Protein AF-A0A2V6FH59-F1 (afdb_monomer)

Radius of gyration: 20.24 Å; Cα contacts (8 Å, |Δi|>4): 123; chains: 1; bounding box: 51×36×51 Å

Sequence (171 aa):
PSARITPTRKCRAIANSFTQAEETGYNVTAALISFLTFTCDVGIEIAGCDIVEKATGSSKAIYGMLGKIKPLSLPRDYDEFLSDEKNRRLLAAYREGMNATNVFYQALTFAKVIEGMTKTIPRPDNSGAIDSRRRYMSTRIPAELSDLPVTSNEIVETFRPFLGKKFSWVR

Mean predicted aligned error: 14.55 Å

Secondary structure (DSSP, 8-state):
---------------SSHHHHHHHHHHHHHHHHHHHHHHHTS-----EEEEE-TTT--EEEEE---S-PPPP---TTHHHHHH-HHHHHHHHHHHHHHT-SSHHHHHHHHHHHHHHHHHHS----SS----S------SB--SSGGGSS---HHHHHHHGGGTTSBGGG--

pLDDT: mean 73.52, std 14.9, range [36.19, 96.06]

Foldseek 3Di:
DDDPDQDDDDDDDDDPDPVRVVVVVCVVCVLVQLLLCLVVVHRDDDQWDWDADPPPRDIDIGGDDDDDDDHDDDDPCVVVQVPDPLSVVLSVLSVCLVPDPDPVSNVVSVVVSVVSVVVPQDDPDPPPDDDDDDDHPPLAAAQDLVPDPDDDPVVSVVCVVRHRHGPVPPD

Solvent-accessible surface area (backbone atoms only — not comparable to full-atom values): 11070 Å² total; per-residue (Å²): 135,81,84,80,74,66,88,78,84,87,85,86,81,90,58,97,42,71,67,54,40,49,51,51,53,44,64,69,43,46,64,53,40,54,48,48,21,62,75,67,73,43,95,59,76,80,59,55,52,78,47,71,43,84,90,82,64,51,71,53,74,48,75,77,68,92,74,88,82,78,64,88,78,79,69,91,64,53,71,65,52,69,69,34,67,69,51,48,52,41,50,51,35,42,52,51,20,73,70,41,84,50,69,68,58,19,51,52,28,44,50,52,32,54,51,52,50,62,69,68,52,76,74,84,66,91,67,89,73,90,74,96,73,95,82,74,85,61,69,36,41,53,74,51,78,88,71,50,98,66,90,50,68,72,60,52,61,69,45,58,90,44,45,54,35,45,60,91,72,70,126

Structure (mmCIF, N/CA/C/O backbone):
data_AF-A0A2V6FH59-F1
#
_entry.id   AF-A0A2V6FH59-F1
#
loop_
_atom_site.group_PDB
_atom_site.id
_atom_site.type_symbol
_atom_site.label_atom_id
_atom_site.label_alt_id
_atom_site.label_comp_id
_atom_site.label_asym_id
_atom_site.label_entity_id
_atom_site.label_seq_id
_atom_site.pdbx_PDB_ins_code
_atom_site.Cartn_x
_atom_site.Cartn_y
_atom_site.Cartn_z
_atom_site.occupancy
_atom_site.B_iso_or_equiv
_atom_site.auth_seq_id
_atom_site.auth_comp_id
_atom_site.auth_asym_id
_atom_site.auth_atom_id
_atom_site.pdbx_PDB_model_num
ATOM 1 N N . PRO A 1 1 ? 23.220 -1.118 20.362 1.00 40.72 1 PRO A N 1
ATOM 2 C CA . PRO A 1 1 ? 21.963 -1.587 19.730 1.00 40.72 1 PRO A CA 1
ATOM 3 C C . PRO A 1 1 ? 20.869 -0.512 19.839 1.00 40.72 1 PRO A C 1
ATOM 5 O O . PRO A 1 1 ? 20.211 -0.402 20.868 1.00 40.72 1 PRO A O 1
ATOM 8 N N . SER A 1 2 ? 20.729 0.340 18.819 1.00 36.19 2 SER A N 1
ATOM 9 C CA . SER A 1 2 ? 19.647 1.328 18.779 1.00 36.19 2 SER A CA 1
ATOM 10 C C . SER A 1 2 ? 18.321 0.615 18.506 1.00 36.19 2 SER A C 1
ATOM 12 O O . SER A 1 2 ? 18.210 -0.162 17.555 1.00 36.19 2 SER A O 1
ATOM 14 N N . ALA A 1 3 ? 17.324 0.834 19.363 1.00 39.72 3 ALA A N 1
ATOM 15 C CA . ALA A 1 3 ? 15.976 0.325 19.152 1.00 39.72 3 ALA A CA 1
ATOM 16 C C . ALA A 1 3 ? 15.441 0.914 17.838 1.00 39.72 3 ALA A C 1
ATOM 18 O O . ALA A 1 3 ? 15.199 2.117 17.741 1.00 39.72 3 ALA A O 1
ATOM 19 N N . ARG A 1 4 ? 15.323 0.087 16.792 1.00 46.75 4 ARG A N 1
ATOM 20 C CA . ARG A 1 4 ? 14.708 0.513 15.532 1.00 46.75 4 ARG A CA 1
ATOM 21 C C . ARG A 1 4 ? 13.221 0.709 15.798 1.00 46.75 4 ARG A C 1
ATOM 23 O O . ARG A 1 4 ? 12.503 -0.254 16.042 1.00 46.75 4 ARG A O 1
ATOM 30 N N . ILE A 1 5 ? 12.794 1.965 15.796 1.00 51.34 5 ILE A N 1
ATOM 31 C CA . ILE A 1 5 ? 11.409 2.363 16.030 1.00 51.34 5 ILE A CA 1
ATOM 32 C C . ILE A 1 5 ? 10.589 1.911 14.821 1.00 51.34 5 ILE A C 1
ATOM 34 O O . ILE A 1 5 ? 10.814 2.380 13.705 1.00 51.34 5 ILE A O 1
ATOM 38 N N . THR A 1 6 ? 9.647 0.994 15.030 1.00 58.09 6 THR A N 1
ATOM 39 C CA . THR A 1 6 ? 8.617 0.705 14.030 1.00 58.09 6 THR A CA 1
ATOM 40 C C . THR A 1 6 ? 7.778 1.971 13.859 1.00 58.09 6 THR A C 1
ATOM 42 O O . THR A 1 6 ? 7.233 2.459 14.855 1.00 58.09 6 THR A O 1
ATOM 45 N N . PRO A 1 7 ? 7.683 2.549 12.649 1.00 66.94 7 PRO A N 1
ATOM 46 C CA . PRO A 1 7 ? 6.884 3.746 12.444 1.00 66.94 7 PRO A CA 1
ATOM 47 C C . PRO A 1 7 ? 5.424 3.426 12.772 1.00 66.94 7 PRO A C 1
ATOM 49 O O . PRO A 1 7 ? 4.804 2.573 12.144 1.00 66.94 7 PRO A O 1
ATOM 52 N N . THR A 1 8 ? 4.888 4.093 13.792 1.00 71.88 8 THR A N 1
ATOM 53 C CA . THR A 1 8 ? 3.494 3.956 14.218 1.00 71.88 8 THR A CA 1
ATOM 54 C C . THR A 1 8 ? 2.741 5.226 13.861 1.00 71.88 8 THR A C 1
ATOM 56 O O . THR A 1 8 ? 3.219 6.338 14.092 1.00 71.88 8 THR A O 1
ATOM 59 N N . ARG A 1 9 ? 1.543 5.077 13.291 1.00 80.31 9 ARG A N 1
ATOM 60 C CA . ARG A 1 9 ? 0.647 6.199 13.012 1.00 80.31 9 ARG A CA 1
ATOM 61 C C . ARG A 1 9 ? -0.596 6.063 13.873 1.00 80.31 9 ARG A C 1
ATOM 63 O O . ARG A 1 9 ? -1.233 5.017 13.882 1.00 80.31 9 ARG A O 1
ATOM 70 N N . LYS A 1 10 ? -0.942 7.134 14.586 1.00 86.25 10 LYS A N 1
ATOM 71 C CA . LYS A 1 10 ? -2.174 7.221 15.375 1.00 86.25 10 LYS A CA 1
ATOM 72 C C . LYS A 1 10 ? -3.211 8.012 14.588 1.00 86.25 10 LYS A C 1
ATOM 74 O O . LYS A 1 10 ? -2.899 9.076 14.057 1.00 86.25 10 LYS A O 1
ATOM 79 N N . CYS A 1 11 ? -4.437 7.513 14.535 1.00 87.50 11 CYS A N 1
ATOM 80 C CA . CYS A 1 11 ? -5.586 8.245 14.015 1.00 87.50 11 CYS A CA 1
ATOM 81 C C . CYS A 1 11 ? -6.701 8.260 15.065 1.00 87.50 11 CYS A C 1
ATOM 83 O O . CYS A 1 11 ? -6.700 7.467 16.005 1.00 87.50 11 CYS A O 1
ATOM 85 N N . ARG A 1 12 ? -7.615 9.224 14.950 1.00 90.50 12 ARG A N 1
ATOM 86 C CA . ARG A 1 12 ? -8.823 9.303 15.774 1.00 90.50 12 ARG A CA 1
ATOM 87 C C . ARG A 1 12 ? -10.010 9.145 14.837 1.00 90.50 12 ARG A C 1
ATOM 89 O O . ARG A 1 12 ? -10.059 9.837 13.825 1.00 90.50 12 ARG A O 1
ATOM 96 N N . ALA A 1 13 ? -10.936 8.266 15.187 1.00 89.94 13 ALA A N 1
ATOM 97 C CA . ALA A 1 13 ? -12.158 8.022 14.435 1.00 89.94 13 ALA A CA 1
ATOM 98 C C . ALA A 1 13 ? -13.346 7.944 15.399 1.00 89.94 13 ALA A C 1
ATOM 100 O O . ALA A 1 13 ? -13.175 7.598 16.569 1.00 89.94 13 ALA A O 1
ATOM 101 N N . ILE A 1 14 ? -14.531 8.289 14.899 1.00 94.38 14 ILE A N 1
ATOM 102 C CA . ILE A 1 14 ? -15.805 8.051 15.579 1.00 94.38 14 ILE A CA 1
ATOM 103 C C . ILE A 1 14 ? -16.364 6.760 14.985 1.00 94.38 14 ILE A C 1
ATOM 105 O O . ILE A 1 14 ? -16.522 6.669 13.771 1.00 94.38 14 ILE A O 1
ATOM 109 N N . ALA A 1 15 ? -16.616 5.764 15.828 1.00 93.50 15 ALA A N 1
ATOM 110 C CA . ALA A 1 15 ? -17.120 4.461 15.418 1.00 93.50 15 ALA A CA 1
ATOM 111 C C . ALA A 1 15 ? -18.000 3.873 16.524 1.00 93.50 15 ALA A C 1
ATOM 113 O O . ALA A 1 15 ? -17.730 4.076 17.705 1.00 93.50 15 ALA A O 1
ATOM 114 N N . ASN A 1 16 ? -19.023 3.120 16.130 1.00 95.12 16 ASN A N 1
ATOM 115 C CA . ASN A 1 16 ? -19.967 2.465 17.038 1.00 95.12 16 ASN A CA 1
ATOM 116 C C . ASN A 1 16 ? -19.497 1.064 17.466 1.00 95.12 16 ASN A C 1
ATOM 118 O O . ASN A 1 16 ? -20.148 0.405 18.269 1.00 95.12 16 ASN A O 1
ATOM 122 N N . SER A 1 17 ? -18.396 0.572 16.892 1.00 95.12 17 SER A N 1
ATOM 123 C CA . SER A 1 17 ? -17.803 -0.725 17.218 1.00 95.12 17 SER A CA 1
ATOM 124 C C . SER A 1 17 ? -16.312 -0.752 16.884 1.00 95.12 17 SER A C 1
ATOM 126 O O . SER A 1 17 ? -15.834 0.030 16.056 1.00 95.12 17 SER A O 1
ATOM 128 N N . PHE A 1 18 ? -15.579 -1.702 17.471 1.00 93.38 18 PHE A N 1
ATOM 129 C CA . PHE A 1 18 ? -14.173 -1.935 17.131 1.00 93.38 18 PHE A CA 1
ATOM 130 C C . PHE A 1 18 ? -13.978 -2.315 15.659 1.00 93.38 18 PHE A C 1
ATOM 132 O O . PHE A 1 18 ? -13.014 -1.870 15.051 1.00 93.38 18 PHE A O 1
ATOM 139 N N . THR A 1 19 ? -14.893 -3.089 15.068 1.00 93.69 19 THR A N 1
ATOM 140 C CA . THR A 1 19 ? -14.829 -3.471 13.646 1.00 93.69 19 THR A CA 1
ATOM 141 C C . THR A 1 19 ? -14.973 -2.257 12.732 1.00 93.69 19 THR A C 1
ATOM 143 O O . THR A 1 19 ? -14.203 -2.092 11.794 1.00 93.69 19 THR A O 1
ATOM 146 N N . GLN A 1 20 ? -15.905 -1.350 13.040 1.00 94.81 20 G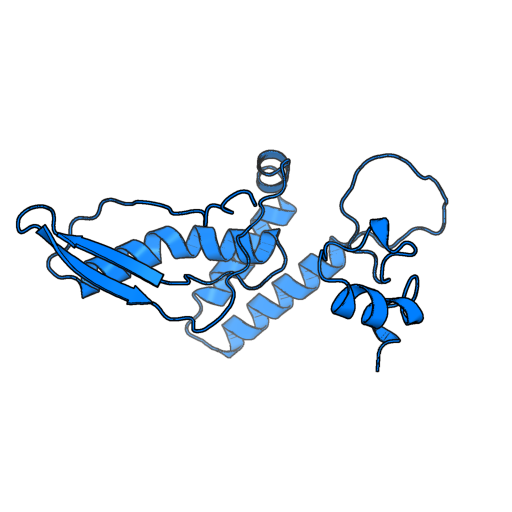LN A N 1
ATOM 147 C CA . GLN A 1 20 ? -16.058 -0.112 12.273 1.00 94.81 20 GLN A CA 1
ATOM 148 C C . GLN A 1 20 ? -14.853 0.828 12.460 1.00 94.81 20 GLN A C 1
ATOM 150 O O . GLN A 1 20 ? -14.441 1.514 11.522 1.00 94.81 20 GLN A O 1
ATOM 155 N N . ALA A 1 21 ? -14.263 0.864 13.660 1.00 93.38 21 ALA A N 1
ATOM 156 C CA . ALA A 1 21 ? -13.038 1.621 13.921 1.00 93.38 21 ALA A CA 1
ATOM 157 C C . ALA A 1 21 ? -11.847 1.069 13.120 1.00 93.38 21 ALA A C 1
ATOM 159 O O . ALA A 1 21 ? -11.068 1.844 12.567 1.00 93.38 21 ALA A O 1
ATOM 160 N N . GLU A 1 22 ? -11.737 -0.257 13.032 1.00 91.69 22 GLU A N 1
ATOM 161 C CA . GLU A 1 22 ? -10.743 -0.975 12.234 1.00 91.69 22 GLU A CA 1
ATOM 162 C C . GLU A 1 22 ? -10.886 -0.649 10.745 1.00 91.69 22 GLU A C 1
ATOM 164 O O . GLU A 1 22 ? -9.924 -0.203 10.125 1.00 91.69 22 GLU A O 1
ATOM 169 N N . GLU A 1 23 ? -12.098 -0.765 10.197 1.00 90.81 23 GLU A N 1
ATOM 170 C CA . GLU A 1 23 ? -12.407 -0.418 8.806 1.00 90.81 23 GLU A CA 1
ATOM 171 C C . GLU A 1 23 ? -12.077 1.050 8.504 1.00 90.81 23 GLU A C 1
ATOM 173 O O . GLU A 1 23 ? -11.432 1.365 7.505 1.00 90.81 23 GLU A O 1
ATOM 178 N N . THR A 1 24 ? -12.449 1.966 9.402 1.00 91.44 24 THR A N 1
ATOM 179 C CA . THR A 1 24 ? -12.145 3.394 9.242 1.00 91.44 24 THR A CA 1
ATOM 180 C C . THR A 1 24 ? -10.636 3.643 9.263 1.00 91.44 24 THR A C 1
ATOM 182 O O . THR A 1 24 ? -10.111 4.380 8.425 1.00 91.44 24 THR A O 1
ATOM 185 N N . GLY A 1 25 ? -9.916 3.014 10.196 1.00 89.88 25 GLY A N 1
ATOM 186 C CA . GLY A 1 25 ? -8.459 3.091 10.274 1.00 89.88 25 GLY A CA 1
ATOM 187 C C . GLY A 1 25 ? -7.782 2.530 9.024 1.00 89.88 25 GLY A C 1
ATOM 188 O O . GLY A 1 25 ? -6.865 3.159 8.485 1.00 89.88 25 GLY A O 1
ATOM 189 N N . TYR A 1 26 ? -8.268 1.394 8.521 1.00 88.06 26 TYR A N 1
ATOM 190 C CA . TYR A 1 26 ? -7.803 0.791 7.278 1.00 88.06 26 TYR A CA 1
ATOM 191 C C . TYR A 1 26 ? -8.046 1.723 6.094 1.00 88.06 26 TYR A C 1
ATOM 193 O O . TYR A 1 26 ? -7.099 2.067 5.402 1.00 88.06 26 TYR A O 1
ATOM 201 N N . ASN A 1 27 ? -9.259 2.244 5.909 1.00 87.69 27 ASN A N 1
ATOM 202 C CA . ASN A 1 27 ? -9.587 3.145 4.800 1.00 87.69 27 ASN A CA 1
ATOM 203 C C . ASN A 1 27 ? -8.698 4.401 4.772 1.00 87.69 27 ASN A C 1
ATOM 205 O O . ASN A 1 27 ? -8.250 4.832 3.708 1.00 87.69 27 ASN A O 1
ATOM 209 N N . VAL A 1 28 ? -8.376 4.964 5.942 1.00 85.88 28 VAL A N 1
ATOM 210 C CA . VAL A 1 28 ? -7.468 6.120 6.057 1.00 85.88 28 VAL A CA 1
ATOM 211 C C . VAL A 1 28 ? -6.017 5.747 5.734 1.00 85.88 28 VAL A C 1
ATOM 213 O O . VAL A 1 28 ? -5.276 6.549 5.159 1.00 85.88 28 VAL A O 1
ATOM 216 N N . THR A 1 29 ? -5.579 4.548 6.115 1.00 84.12 29 THR A N 1
ATOM 217 C CA . THR A 1 29 ? -4.192 4.100 5.926 1.00 84.12 29 THR A CA 1
ATOM 218 C C . THR A 1 29 ? -3.948 3.434 4.575 1.00 84.12 29 THR A C 1
ATOM 220 O O . THR A 1 29 ? -2.830 3.518 4.077 1.00 84.12 29 THR A O 1
ATOM 223 N N . ALA A 1 30 ? -4.966 2.869 3.929 1.00 83.56 30 ALA A N 1
ATOM 224 C CA . ALA A 1 30 ? -4.872 2.126 2.676 1.00 83.56 30 ALA A CA 1
ATOM 225 C C . ALA A 1 30 ? -4.296 2.975 1.540 1.00 83.56 30 ALA A C 1
ATOM 227 O O . ALA A 1 30 ? -3.428 2.511 0.801 1.00 83.56 30 ALA A O 1
ATOM 228 N N . ALA A 1 31 ? -4.709 4.243 1.439 1.00 78.56 31 ALA A N 1
ATOM 229 C CA . ALA A 1 31 ? -4.150 5.176 0.462 1.00 78.56 31 ALA A CA 1
ATOM 230 C C . ALA A 1 31 ? -2.648 5.412 0.691 1.00 78.56 31 ALA A C 1
ATOM 232 O O . ALA A 1 31 ? -1.872 5.422 -0.262 1.00 78.56 31 ALA A O 1
ATOM 233 N N . LEU A 1 32 ? -2.233 5.550 1.956 1.00 80.44 32 LEU A N 1
ATOM 234 C CA . LEU A 1 32 ? -0.826 5.706 2.317 1.00 80.44 32 LEU A CA 1
ATOM 235 C C . LEU A 1 32 ? -0.044 4.416 2.041 1.00 80.44 32 LEU A C 1
ATOM 237 O O . LEU A 1 32 ? 1.006 4.475 1.422 1.00 80.44 32 LEU A O 1
ATOM 241 N N . ILE A 1 33 ? -0.541 3.255 2.459 1.00 81.81 33 ILE A N 1
ATOM 242 C CA . ILE A 1 33 ? 0.138 1.966 2.258 1.00 81.81 33 ILE A CA 1
ATOM 243 C C . ILE A 1 33 ? 0.296 1.662 0.774 1.00 81.81 33 ILE A C 1
ATOM 245 O O . ILE A 1 33 ? 1.375 1.266 0.344 1.00 81.81 33 ILE A O 1
ATOM 249 N N . SER A 1 34 ? -0.749 1.910 -0.014 1.00 75.50 34 SER A N 1
ATOM 250 C CA . SER A 1 34 ? -0.711 1.759 -1.468 1.00 75.50 34 SER A CA 1
ATOM 251 C C . SER A 1 34 ? 0.362 2.647 -2.086 1.00 75.50 34 SER A C 1
ATOM 253 O O . SER A 1 34 ? 1.186 2.191 -2.875 1.00 75.50 34 SER A O 1
ATOM 255 N N . PHE A 1 35 ? 0.393 3.912 -1.667 1.00 70.62 35 PHE A N 1
ATOM 256 C CA . PHE A 1 35 ? 1.399 4.867 -2.101 1.00 70.62 35 PHE A CA 1
ATOM 257 C C . PHE A 1 35 ? 2.821 4.428 -1.736 1.00 70.62 35 PHE A C 1
ATOM 259 O O . PHE A 1 35 ? 3.727 4.484 -2.566 1.00 70.62 35 PHE A O 1
ATOM 266 N N . LEU A 1 36 ? 3.022 3.989 -0.496 1.00 71.56 36 LEU A N 1
ATOM 267 C CA . LEU A 1 36 ? 4.324 3.566 -0.002 1.00 71.56 36 LEU A CA 1
ATOM 268 C C . LEU A 1 36 ? 4.795 2.295 -0.704 1.00 71.56 36 LEU A C 1
ATOM 270 O O . LEU A 1 36 ? 5.961 2.216 -1.076 1.00 71.56 36 LEU A O 1
ATOM 274 N N . THR A 1 37 ? 3.890 1.338 -0.917 1.00 71.56 37 THR A N 1
ATOM 275 C CA . THR A 1 37 ? 4.183 0.072 -1.605 1.00 71.56 37 THR A CA 1
ATOM 276 C C . THR A 1 37 ? 4.690 0.352 -3.010 1.00 71.56 37 THR A C 1
ATOM 278 O O . THR A 1 37 ? 5.724 -0.167 -3.415 1.00 71.56 37 THR A O 1
ATOM 281 N N . PHE A 1 38 ? 4.011 1.258 -3.713 1.00 65.00 38 PHE A N 1
ATOM 282 C CA . PHE A 1 38 ? 4.420 1.708 -5.034 1.00 65.00 38 PHE A CA 1
ATOM 283 C C . PHE A 1 38 ? 5.760 2.461 -5.018 1.00 65.00 38 PHE A C 1
ATOM 285 O O . PHE A 1 38 ? 6.650 2.170 -5.809 1.00 65.00 38 PHE A O 1
ATOM 292 N N . THR A 1 39 ? 5.928 3.423 -4.106 1.00 59.16 39 THR A N 1
ATOM 293 C CA . THR A 1 39 ? 7.120 4.292 -4.065 1.00 59.16 39 THR A CA 1
ATOM 294 C C . THR A 1 39 ? 8.382 3.528 -3.676 1.00 59.16 39 THR A C 1
ATOM 296 O O . THR A 1 39 ? 9.470 3.812 -4.175 1.00 59.16 39 THR A O 1
ATOM 299 N N . CYS A 1 40 ? 8.250 2.588 -2.745 1.00 60.19 40 CYS A N 1
ATOM 300 C CA . CYS A 1 40 ? 9.363 1.785 -2.266 1.00 60.19 40 CYS A CA 1
ATOM 301 C C . CYS A 1 40 ? 9.582 0.518 -3.096 1.00 60.19 40 CYS A C 1
ATOM 303 O O . CYS A 1 40 ? 10.603 -0.126 -2.881 1.00 60.19 40 CYS A O 1
ATOM 305 N N . ASP A 1 41 ? 8.662 0.179 -4.006 1.00 61.50 41 ASP A N 1
ATOM 306 C CA . ASP A 1 41 ? 8.664 -1.064 -4.788 1.00 61.50 41 ASP A CA 1
ATOM 307 C C . ASP A 1 41 ? 8.816 -2.318 -3.901 1.00 61.50 41 ASP A C 1
ATOM 309 O O . ASP A 1 41 ? 9.547 -3.262 -4.195 1.00 61.50 41 ASP A O 1
ATOM 313 N N . VAL A 1 42 ? 8.167 -2.295 -2.733 1.00 61.09 42 VAL A N 1
ATOM 314 C CA . VAL A 1 42 ? 8.169 -3.387 -1.750 1.00 61.09 42 VAL A CA 1
ATOM 315 C C . VAL A 1 42 ? 6.764 -3.511 -1.186 1.00 61.09 42 VAL A C 1
ATOM 317 O O . VAL A 1 42 ? 6.161 -2.498 -0.842 1.00 61.09 42 VAL A O 1
ATOM 320 N N . GLY A 1 43 ? 6.264 -4.741 -1.039 1.00 70.50 43 GLY A N 1
ATOM 321 C CA . GLY A 1 43 ? 5.009 -5.012 -0.337 1.00 70.50 43 GLY A CA 1
ATOM 322 C C . GLY A 1 43 ? 5.056 -4.461 1.087 1.00 70.50 43 GLY A C 1
ATOM 323 O O . GLY A 1 43 ? 5.851 -4.922 1.908 1.00 70.50 43 GLY A O 1
ATOM 324 N N . ILE A 1 44 ? 4.242 -3.445 1.366 1.00 76.19 44 ILE A N 1
ATOM 325 C CA . ILE A 1 44 ? 4.098 -2.878 2.705 1.00 76.19 44 ILE A CA 1
ATOM 326 C C . ILE A 1 44 ? 2.732 -3.277 3.225 1.00 76.19 44 ILE A C 1
ATOM 328 O O . ILE A 1 44 ? 1.709 -3.039 2.591 1.00 76.19 44 ILE A O 1
ATOM 332 N N . GLU A 1 45 ? 2.729 -3.854 4.416 1.00 79.19 45 GLU A N 1
ATOM 333 C CA . GLU A 1 45 ? 1.529 -4.365 5.059 1.00 79.19 45 GLU A CA 1
ATOM 334 C C . GLU A 1 45 ? 1.415 -3.812 6.479 1.00 79.19 45 GLU A C 1
ATOM 336 O O . GLU A 1 45 ? 2.400 -3.402 7.106 1.00 79.19 45 GLU A O 1
ATOM 341 N N . ILE A 1 46 ? 0.190 -3.796 7.003 1.00 83.44 46 ILE A N 1
ATOM 342 C CA . ILE A 1 46 ? -0.062 -3.451 8.401 1.00 83.44 46 ILE A CA 1
ATOM 343 C C . ILE A 1 46 ? 0.334 -4.658 9.252 1.00 83.44 46 ILE A C 1
ATOM 345 O O . ILE A 1 46 ? -0.369 -5.660 9.277 1.00 83.44 46 ILE A O 1
ATOM 349 N N . ALA A 1 47 ? 1.444 -4.553 9.985 1.00 82.88 47 ALA A N 1
ATOM 350 C CA . ALA A 1 47 ? 1.895 -5.620 10.885 1.00 82.88 47 ALA A CA 1
ATOM 351 C C . ALA A 1 47 ? 0.884 -5.930 12.006 1.00 82.88 47 ALA A C 1
ATOM 353 O O . ALA A 1 47 ? 0.780 -7.064 12.478 1.00 82.88 47 ALA A O 1
ATOM 354 N N . GLY A 1 48 ? 0.155 -4.904 12.436 1.00 85.75 48 GLY A N 1
ATOM 355 C CA . GLY A 1 48 ? -0.934 -5.009 13.389 1.00 85.75 48 GLY A CA 1
ATOM 356 C C . GLY A 1 48 ? -1.580 -3.660 13.674 1.00 85.75 48 GLY A C 1
ATOM 357 O O . GLY A 1 48 ? -1.024 -2.608 13.343 1.00 85.75 48 GLY A O 1
ATOM 358 N N . CYS A 1 49 ? -2.752 -3.696 14.296 1.00 90.12 49 CYS A N 1
ATOM 359 C CA . CYS A 1 49 ? -3.460 -2.522 14.780 1.00 90.12 49 CYS A CA 1
ATOM 360 C C . CYS A 1 49 ? -3.766 -2.656 16.270 1.00 90.12 49 CYS A C 1
ATOM 362 O O . CYS A 1 49 ? -4.071 -3.740 16.762 1.00 90.12 49 CYS A O 1
ATOM 364 N N . ASP A 1 50 ? -3.733 -1.529 16.967 1.00 93.00 50 ASP A N 1
ATOM 365 C CA . ASP A 1 50 ? -4.216 -1.415 18.337 1.00 93.00 50 ASP A CA 1
ATOM 366 C C . ASP A 1 50 ? -5.306 -0.342 18.363 1.00 93.00 50 ASP A C 1
ATOM 368 O O . ASP A 1 50 ? -5.079 0.803 17.954 1.00 93.00 50 ASP A O 1
ATOM 372 N N . ILE A 1 51 ? -6.511 -0.738 18.758 1.00 94.94 51 ILE A N 1
ATOM 373 C CA . ILE A 1 51 ? -7.702 0.106 18.782 1.00 94.94 51 ILE A CA 1
ATOM 374 C C . ILE A 1 51 ? -8.088 0.297 20.238 1.00 94.94 51 ILE A C 1
ATOM 376 O O . ILE A 1 51 ? -8.443 -0.665 20.910 1.00 94.94 51 ILE A O 1
ATOM 380 N N . VAL A 1 52 ? -8.061 1.542 20.709 1.00 96.06 52 VAL A N 1
ATOM 381 C CA . VAL A 1 52 ? -8.390 1.890 22.096 1.00 96.06 52 VAL A CA 1
ATOM 382 C C . VAL A 1 52 ? -9.627 2.779 22.119 1.00 96.06 52 VAL A C 1
ATOM 384 O O . VAL A 1 52 ? -9.627 3.880 21.558 1.00 96.06 52 VAL A O 1
ATOM 387 N N . GLU A 1 53 ? -10.678 2.316 22.789 1.00 96.06 53 GLU A N 1
ATOM 388 C CA . GLU A 1 53 ? -11.865 3.109 23.074 1.00 96.06 53 GLU A CA 1
ATOM 389 C C . GLU A 1 53 ? -11.552 4.115 24.188 1.00 96.06 53 GLU A C 1
ATOM 391 O O . GLU A 1 53 ? -11.151 3.758 25.293 1.00 96.06 53 GLU A O 1
ATOM 396 N N . LYS A 1 54 ? -11.738 5.409 23.910 1.00 94.00 54 LYS A N 1
ATOM 397 C CA . LYS A 1 54 ? -11.351 6.473 24.849 1.00 94.00 54 LYS A CA 1
ATOM 398 C C . LYS A 1 54 ? -12.220 6.563 26.099 1.00 94.00 54 LYS A C 1
ATOM 400 O O . LYS A 1 54 ? -11.716 6.999 27.126 1.00 94.00 54 LYS A O 1
ATOM 405 N N . ALA A 1 55 ? -13.512 6.261 25.982 1.00 92.25 55 ALA A N 1
ATOM 406 C CA . ALA A 1 55 ? -14.462 6.446 27.076 1.00 92.25 55 ALA A CA 1
ATOM 407 C C . ALA A 1 55 ? -14.297 5.365 28.151 1.00 92.25 55 ALA A C 1
ATOM 409 O O . ALA A 1 55 ? -14.276 5.669 29.338 1.00 92.25 55 ALA A O 1
ATOM 410 N N . THR A 1 56 ? -14.149 4.115 27.719 1.00 94.62 56 THR A N 1
ATOM 411 C CA . THR A 1 56 ? -14.067 2.934 28.588 1.00 94.62 56 THR A CA 1
ATOM 412 C C . THR A 1 56 ? -12.629 2.508 28.880 1.00 94.62 56 THR A C 1
ATOM 414 O O . THR A 1 56 ? -12.383 1.802 29.853 1.00 94.62 56 THR A O 1
ATOM 417 N N . GLY A 1 57 ? -11.672 2.903 28.034 1.00 94.00 57 GLY A N 1
ATOM 418 C CA . GLY A 1 57 ? -10.299 2.401 28.074 1.00 94.00 57 GLY A CA 1
ATOM 419 C C . GLY A 1 57 ? -10.144 0.982 27.518 1.00 94.00 57 GLY A C 1
ATOM 420 O O . GLY A 1 57 ? -9.038 0.446 27.542 1.00 94.00 57 GLY A O 1
ATOM 421 N N . SER A 1 58 ? -11.218 0.360 27.016 1.00 94.06 58 SER A N 1
ATOM 422 C CA . SER A 1 58 ? -11.159 -0.972 26.412 1.00 94.06 58 SER A CA 1
ATOM 423 C C . SER A 1 58 ? -10.323 -0.961 25.132 1.00 94.06 58 SER A C 1
ATOM 425 O O . SER A 1 58 ? -10.383 -0.008 24.351 1.00 94.06 58 SER A O 1
ATOM 427 N N . SER A 1 59 ? -9.557 -2.027 24.892 1.00 95.25 59 SER A N 1
ATOM 428 C CA . SER A 1 59 ? -8.715 -2.149 23.703 1.00 95.25 59 SER A CA 1
ATOM 429 C C . SER A 1 59 ? -8.926 -3.457 22.945 1.00 95.25 59 SER A C 1
ATOM 431 O O . SER A 1 59 ? -9.250 -4.497 23.520 1.00 95.25 59 SER A O 1
ATOM 433 N N . LYS A 1 60 ? -8.728 -3.392 21.627 1.00 93.81 60 LYS A N 1
ATOM 434 C CA . LYS A 1 60 ? -8.653 -4.534 20.715 1.00 93.81 60 LYS A CA 1
ATOM 435 C C . LYS A 1 60 ? -7.337 -4.431 19.957 1.00 93.81 60 LYS A C 1
ATOM 437 O O . LYS A 1 60 ? -7.143 -3.493 19.186 1.00 93.81 60 LYS A O 1
ATOM 442 N N . ALA A 1 61 ? -6.470 -5.417 20.146 1.00 91.38 61 ALA A N 1
ATOM 443 C CA . ALA A 1 61 ? -5.208 -5.513 19.432 1.00 91.38 61 ALA A CA 1
ATOM 444 C C . ALA A 1 61 ? -5.236 -6.699 18.461 1.00 91.38 61 ALA A C 1
ATOM 446 O O . ALA A 1 61 ? -5.650 -7.801 18.823 1.00 91.38 61 ALA A O 1
ATOM 447 N N . ILE A 1 62 ? -4.811 -6.465 17.223 1.00 87.44 62 ILE A N 1
ATOM 448 C CA . ILE A 1 62 ? -4.755 -7.461 16.152 1.00 87.44 62 ILE A CA 1
ATOM 449 C C . ILE A 1 62 ? -3.341 -7.426 15.591 1.00 87.44 62 ILE A C 1
ATOM 451 O O . ILE A 1 62 ? -2.908 -6.393 15.086 1.00 87.44 62 ILE A O 1
ATOM 455 N N . TYR A 1 63 ? -2.621 -8.541 15.662 1.00 84.94 63 TYR A N 1
ATOM 456 C CA . TYR A 1 63 ? -1.268 -8.661 15.122 1.00 84.94 63 TYR A CA 1
ATOM 457 C C . TYR A 1 63 ? -1.231 -9.841 14.154 1.00 84.94 63 TYR A C 1
ATOM 459 O O . TYR A 1 63 ? -1.562 -10.961 14.534 1.00 84.94 63 TYR A O 1
ATOM 467 N N . GLY A 1 64 ? -0.877 -9.572 12.897 1.00 65.12 64 GLY A N 1
ATOM 468 C CA . GLY A 1 64 ? -0.965 -10.550 11.807 1.00 65.12 64 GLY A CA 1
ATOM 469 C C . GLY A 1 64 ? 0.348 -11.257 11.471 1.00 65.12 64 GLY A C 1
ATOM 470 O O . GLY A 1 64 ? 0.334 -12.220 10.713 1.00 65.12 64 GLY A O 1
ATOM 471 N N . MET A 1 65 ? 1.487 -10.808 12.010 1.00 63.19 65 MET A N 1
ATOM 472 C CA . MET A 1 65 ? 2.802 -11.312 11.600 1.00 63.19 65 MET A CA 1
ATOM 473 C C . MET A 1 65 ? 3.562 -12.029 12.721 1.00 63.19 65 MET A C 1
ATOM 475 O O . MET A 1 65 ? 3.876 -11.441 13.755 1.00 63.19 65 MET A O 1
ATOM 479 N N . LEU A 1 66 ? 3.947 -13.282 12.457 1.00 53.72 66 LEU A N 1
ATOM 480 C CA . LEU A 1 66 ? 4.960 -14.034 13.203 1.00 53.72 66 LEU A CA 1
ATOM 481 C C . LEU A 1 66 ? 6.312 -13.890 12.481 1.00 53.72 66 LEU A C 1
ATOM 483 O O . LEU A 1 66 ? 6.514 -14.492 11.431 1.00 53.72 66 LEU A O 1
ATOM 487 N N . GLY A 1 67 ? 7.243 -13.086 13.011 1.00 60.88 67 GLY A N 1
ATOM 488 C CA . GLY A 1 67 ? 8.596 -12.960 12.444 1.00 60.88 67 GLY A CA 1
ATOM 489 C C . GLY A 1 67 ? 9.281 -11.603 12.654 1.00 60.88 67 GLY A C 1
ATOM 490 O O . GLY A 1 67 ? 8.763 -10.712 13.325 1.00 60.88 67 GLY A O 1
ATOM 491 N N . LYS A 1 68 ? 10.483 -11.438 12.076 1.00 57.59 68 LYS A N 1
ATOM 492 C CA . LYS A 1 68 ? 11.239 -10.170 12.106 1.00 57.59 68 LYS A CA 1
ATOM 493 C C . LYS A 1 68 ? 10.613 -9.151 11.148 1.00 57.59 68 LYS A C 1
ATOM 495 O O . LYS A 1 68 ? 10.784 -9.248 9.938 1.00 57.59 68 LYS A O 1
ATOM 500 N N . ILE A 1 69 ? 9.961 -8.132 11.703 1.00 60.91 69 ILE A N 1
ATOM 501 C CA . ILE A 1 69 ? 9.424 -6.993 10.948 1.00 60.91 69 ILE A CA 1
ATOM 502 C C . ILE A 1 69 ? 10.590 -6.107 10.489 1.00 60.91 69 ILE A C 1
ATOM 504 O O . ILE A 1 69 ? 11.345 -5.590 11.317 1.00 60.91 69 ILE A O 1
ATOM 508 N N . LYS A 1 70 ? 10.745 -5.905 9.175 1.00 61.44 70 LYS A N 1
ATOM 509 C CA . LYS A 1 70 ? 11.663 -4.896 8.627 1.00 61.44 70 LYS A CA 1
ATOM 510 C C . LYS A 1 70 ? 10.952 -3.534 8.648 1.00 61.44 70 LYS A C 1
ATOM 512 O O . LYS A 1 70 ? 9.950 -3.386 7.954 1.00 61.44 70 LYS A O 1
ATOM 517 N N . PRO A 1 71 ? 11.434 -2.537 9.414 1.00 63.62 71 PRO A N 1
ATOM 518 C CA . PRO A 1 71 ? 10.816 -1.216 9.429 1.00 63.62 71 PRO A CA 1
ATOM 519 C C . PRO A 1 71 ? 10.913 -0.565 8.050 1.00 63.62 71 PRO A C 1
ATOM 521 O O . PRO A 1 71 ? 11.954 -0.657 7.393 1.00 63.62 71 PRO A O 1
ATOM 524 N N . LEU A 1 72 ? 9.850 0.127 7.643 1.00 59.34 72 LEU A N 1
ATOM 525 C CA . LEU A 1 72 ? 9.860 0.930 6.430 1.00 59.34 72 LEU A CA 1
ATOM 526 C C . LEU A 1 72 ? 10.862 2.085 6.565 1.00 59.34 72 LEU A C 1
ATOM 528 O O . LEU A 1 72 ? 10.775 2.881 7.499 1.00 59.34 72 LEU A O 1
ATOM 532 N N . SER A 1 73 ? 11.780 2.203 5.607 1.00 58.09 73 SER A N 1
ATOM 533 C CA . SER A 1 73 ? 12.678 3.350 5.468 1.00 58.09 73 SER A CA 1
ATOM 534 C C . SER A 1 73 ? 12.233 4.204 4.284 1.00 58.09 73 SER A C 1
ATOM 536 O O . SER A 1 73 ? 12.396 3.790 3.135 1.00 58.09 73 SER A O 1
ATOM 538 N N . LEU A 1 74 ? 11.667 5.380 4.559 1.00 57.44 74 LEU A N 1
ATOM 539 C CA . LEU A 1 74 ? 11.256 6.320 3.515 1.00 57.44 74 LEU A CA 1
ATOM 540 C C . LEU A 1 74 ? 12.481 6.992 2.868 1.00 57.44 74 LEU A C 1
ATOM 542 O O . LEU A 1 74 ? 13.405 7.381 3.591 1.00 57.44 74 LEU A O 1
ATOM 546 N N . PRO A 1 75 ? 12.503 7.171 1.535 1.00 59.78 75 PRO A N 1
ATOM 547 C CA . PRO A 1 75 ? 13.490 8.018 0.871 1.00 59.78 75 PRO A CA 1
ATOM 548 C C . PRO A 1 75 ? 13.369 9.474 1.346 1.00 59.78 75 PRO A C 1
ATOM 550 O O . PRO A 1 75 ? 12.266 9.955 1.596 1.00 59.78 75 PRO A O 1
ATOM 553 N N . ARG A 1 76 ? 14.496 10.193 1.446 1.00 58.72 76 ARG A N 1
ATOM 554 C CA . ARG A 1 76 ? 14.518 11.612 1.859 1.00 58.72 76 ARG A CA 1
ATOM 555 C C . ARG A 1 76 ? 13.837 12.548 0.851 1.00 58.72 76 ARG A C 1
ATOM 557 O O . ARG A 1 76 ? 13.337 13.591 1.248 1.00 58.72 76 ARG A O 1
ATOM 564 N N . ASP A 1 77 ? 13.750 12.139 -0.411 1.00 61.72 77 ASP A N 1
ATOM 565 C CA . ASP A 1 77 ? 13.275 12.961 -1.534 1.00 61.72 77 ASP A CA 1
ATOM 566 C C . ASP A 1 77 ? 11.767 12.766 -1.806 1.00 61.72 77 ASP A C 1
ATOM 568 O O . ASP A 1 77 ? 11.311 12.693 -2.951 1.00 61.72 77 ASP A O 1
ATOM 572 N N . TYR A 1 78 ? 10.991 12.595 -0.735 1.00 62.75 78 TYR A N 1
ATOM 573 C CA . TYR A 1 78 ? 9.560 12.277 -0.766 1.00 62.75 78 TYR A CA 1
ATOM 574 C C . TYR A 1 78 ? 8.723 13.341 -1.503 1.00 62.75 78 TYR A C 1
ATOM 576 O O . TYR A 1 78 ? 7.869 12.996 -2.322 1.00 62.75 78 TYR A O 1
ATOM 584 N N . ASP A 1 79 ? 9.003 14.626 -1.268 1.00 59.69 79 ASP A N 1
ATOM 585 C CA . ASP A 1 79 ? 8.232 15.739 -1.846 1.00 59.69 79 ASP A CA 1
ATOM 586 C C . ASP A 1 79 ? 8.457 15.900 -3.359 1.00 59.69 79 ASP A C 1
ATOM 588 O O . ASP A 1 79 ? 7.541 16.250 -4.110 1.00 59.69 79 ASP A O 1
ATOM 592 N N . GLU A 1 80 ? 9.660 15.575 -3.836 1.00 65.06 80 GLU A N 1
ATOM 593 C CA . GLU A 1 80 ? 10.001 15.615 -5.261 1.00 65.06 80 GLU A CA 1
ATOM 594 C C . GLU A 1 80 ? 9.252 14.519 -6.037 1.00 65.06 80 GLU A C 1
ATOM 596 O O . GLU A 1 80 ? 8.785 14.741 -7.152 1.00 65.06 80 GLU A O 1
ATOM 601 N N . PHE A 1 81 ? 9.047 13.350 -5.417 1.00 63.97 81 PHE A N 1
ATOM 602 C CA . PHE A 1 81 ? 8.339 12.230 -6.040 1.00 63.97 81 PHE A CA 1
ATOM 603 C C . PHE A 1 81 ? 6.845 12.510 -6.257 1.00 63.97 81 PHE A C 1
ATOM 605 O O . PHE A 1 81 ? 6.304 12.156 -7.305 1.00 63.97 81 PHE A O 1
ATOM 612 N N . LEU A 1 82 ? 6.189 13.163 -5.288 1.00 60.34 82 LEU A N 1
ATOM 613 C CA . LEU A 1 82 ? 4.769 13.539 -5.360 1.00 60.34 82 LEU A CA 1
ATOM 614 C C . LEU A 1 82 ? 4.488 14.658 -6.365 1.00 60.34 82 LEU A C 1
ATOM 616 O O . LEU A 1 82 ? 3.373 14.755 -6.886 1.00 60.34 82 LEU A O 1
ATOM 620 N N . SER A 1 83 ? 5.489 15.495 -6.626 1.00 67.88 83 SER A N 1
ATOM 621 C CA . SER A 1 83 ? 5.375 16.629 -7.541 1.00 67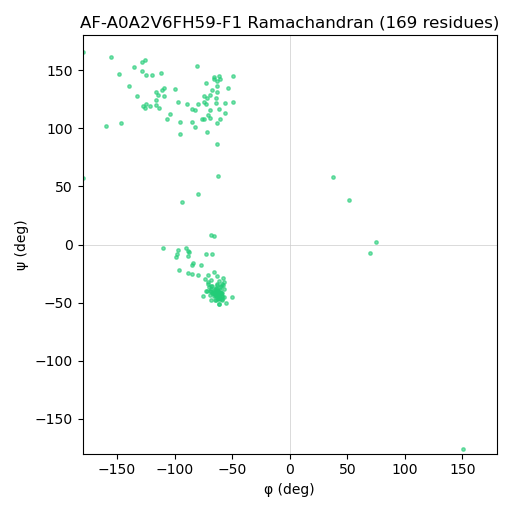.88 83 SER A CA 1
ATOM 622 C C . SER A 1 83 ? 5.423 16.204 -9.016 1.00 67.88 83 SER A C 1
ATOM 624 O O . SER A 1 83 ? 4.962 16.944 -9.883 1.00 67.88 83 SER A O 1
ATOM 626 N N . ASP A 1 84 ? 5.910 14.995 -9.315 1.00 74.56 84 ASP A N 1
ATOM 627 C CA . ASP A 1 84 ? 5.961 14.455 -10.675 1.00 74.56 84 ASP A CA 1
ATOM 628 C C . ASP A 1 84 ? 4.594 13.907 -11.126 1.00 74.56 84 ASP A C 1
ATOM 630 O O . ASP A 1 84 ? 4.013 12.981 -10.548 1.00 74.56 84 ASP A O 1
ATOM 634 N N . GLU A 1 85 ? 4.072 14.464 -12.218 1.00 73.81 85 GLU A N 1
ATOM 635 C CA . GLU A 1 85 ? 2.821 14.038 -12.839 1.00 73.81 85 GLU A CA 1
ATOM 636 C C . GLU A 1 85 ? 2.817 12.560 -13.252 1.00 73.81 85 GLU A C 1
ATOM 638 O O . GLU A 1 85 ? 1.780 11.899 -13.130 1.00 73.81 85 GLU A O 1
ATOM 643 N N . LYS A 1 86 ? 3.955 12.014 -13.692 1.00 72.06 86 LYS A N 1
ATOM 644 C CA . LYS A 1 86 ? 4.048 10.608 -14.110 1.00 72.06 86 LYS A CA 1
ATOM 645 C C . LYS A 1 86 ? 3.817 9.667 -12.932 1.00 72.06 86 LYS A C 1
ATOM 647 O O . LYS A 1 86 ? 3.020 8.733 -13.041 1.00 72.06 86 LYS A O 1
ATOM 652 N N . ASN A 1 87 ? 4.433 9.968 -11.791 1.00 71.50 87 ASN A N 1
ATOM 653 C CA . ASN A 1 87 ? 4.278 9.186 -10.567 1.00 71.50 87 ASN A CA 1
ATOM 654 C C . ASN A 1 87 ? 2.843 9.269 -10.039 1.00 71.50 87 ASN A C 1
ATOM 656 O O . ASN A 1 87 ? 2.263 8.247 -9.678 1.00 71.50 87 ASN A O 1
ATOM 660 N N . ARG A 1 88 ? 2.213 10.453 -10.078 1.00 72.06 88 ARG A N 1
ATOM 661 C CA . ARG A 1 88 ? 0.798 10.610 -9.690 1.00 72.06 88 ARG A CA 1
ATOM 662 C C . ARG A 1 88 ? -0.147 9.756 -10.539 1.00 72.06 88 ARG A C 1
ATOM 664 O O . ARG A 1 88 ? -1.062 9.147 -9.989 1.00 72.06 88 ARG A O 1
ATOM 671 N N . ARG A 1 89 ? 0.069 9.679 -11.859 1.00 75.19 89 ARG A N 1
ATOM 672 C CA . ARG A 1 89 ? -0.744 8.839 -12.762 1.00 75.19 89 ARG A CA 1
ATOM 673 C C . ARG A 1 89 ? -0.569 7.350 -12.468 1.00 75.19 89 ARG A C 1
ATOM 675 O O . ARG A 1 89 ? -1.554 6.616 -12.443 1.00 75.19 89 ARG A O 1
ATOM 682 N N . LEU A 1 90 ? 0.661 6.918 -12.202 1.00 77.50 90 LEU A N 1
ATOM 683 C CA . LEU A 1 90 ? 0.955 5.538 -11.820 1.00 77.50 90 LEU A CA 1
ATOM 684 C C . LEU A 1 90 ? 0.305 5.150 -10.485 1.00 77.50 90 LEU A C 1
ATOM 686 O O . LEU A 1 90 ? -0.323 4.100 -10.386 1.00 77.50 90 LEU A O 1
ATOM 690 N N . LEU A 1 91 ? 0.380 6.031 -9.489 1.00 72.75 91 LEU A N 1
ATOM 691 C CA . LEU A 1 91 ? -0.271 5.856 -8.189 1.00 72.75 91 LEU A CA 1
ATOM 692 C C . LEU A 1 91 ? -1.798 5.816 -8.292 1.00 72.75 91 LEU A C 1
ATOM 694 O O . LEU A 1 91 ? -2.445 5.037 -7.591 1.00 72.75 91 LEU A O 1
ATOM 698 N N . ALA A 1 92 ? -2.378 6.641 -9.166 1.00 74.25 92 ALA A N 1
ATOM 699 C CA . ALA A 1 92 ? -3.811 6.632 -9.427 1.00 74.25 92 ALA A CA 1
ATOM 700 C C . ALA A 1 92 ? -4.259 5.287 -10.016 1.00 74.25 92 ALA A C 1
ATOM 702 O O . ALA A 1 92 ? -5.204 4.697 -9.494 1.00 74.25 92 ALA A O 1
ATOM 703 N N . ALA A 1 93 ? -3.536 4.772 -11.019 1.00 79.25 93 ALA A N 1
ATOM 704 C CA . ALA A 1 93 ? -3.788 3.451 -11.588 1.00 79.25 93 ALA A CA 1
ATOM 705 C C . ALA A 1 93 ? -3.602 2.349 -10.532 1.00 79.25 93 ALA A C 1
ATOM 707 O O . ALA A 1 93 ? -4.474 1.511 -10.354 1.00 79.25 93 ALA A O 1
ATOM 708 N N . TYR A 1 94 ? -2.528 2.382 -9.742 1.00 80.31 94 TYR A N 1
ATOM 709 C CA . TYR A 1 94 ? -2.321 1.395 -8.679 1.00 80.31 94 TYR A CA 1
ATOM 710 C C . TYR A 1 94 ? -3.492 1.357 -7.683 1.00 80.31 94 TYR A C 1
ATOM 712 O O . TYR A 1 94 ? -4.004 0.284 -7.365 1.00 80.31 94 TYR A O 1
ATOM 720 N N . ARG A 1 95 ? -3.982 2.525 -7.247 1.00 77.88 95 ARG A N 1
ATOM 721 C CA . ARG A 1 95 ? -5.148 2.625 -6.355 1.00 77.88 95 ARG A CA 1
ATOM 722 C C . ARG A 1 95 ? -6.433 2.120 -7.017 1.00 77.88 95 ARG A C 1
ATOM 724 O O . ARG A 1 95 ? -7.246 1.479 -6.361 1.00 77.88 95 ARG A O 1
ATOM 731 N N . GLU A 1 96 ? -6.619 2.414 -8.299 1.00 76.81 96 GLU A N 1
ATOM 732 C CA . GLU A 1 96 ? -7.742 1.921 -9.101 1.00 76.81 96 GLU A CA 1
ATOM 733 C C . GLU A 1 96 ? -7.722 0.388 -9.212 1.00 76.81 96 GLU A C 1
ATOM 735 O O . GLU A 1 96 ? -8.763 -0.243 -9.057 1.00 76.81 96 GLU A O 1
ATOM 740 N N . GLY A 1 97 ? -6.543 -0.222 -9.373 1.00 79.88 97 GLY A N 1
ATOM 741 C CA . GLY A 1 97 ? -6.376 -1.678 -9.396 1.00 79.88 97 GLY A CA 1
ATOM 742 C C . GLY A 1 97 ? -6.631 -2.322 -8.033 1.00 79.88 97 GLY A C 1
ATOM 743 O O . GLY A 1 97 ? -7.348 -3.314 -7.942 1.00 79.88 97 GLY A O 1
ATOM 744 N N . MET A 1 98 ? -6.115 -1.730 -6.954 1.00 77.38 98 MET A N 1
ATOM 745 C CA . MET A 1 98 ? -6.354 -2.211 -5.586 1.00 77.38 98 MET A CA 1
ATOM 746 C C . MET A 1 98 ? -7.839 -2.188 -5.201 1.00 77.38 98 MET A C 1
ATOM 748 O O . MET A 1 98 ? -8.318 -3.119 -4.562 1.00 77.38 98 MET A O 1
ATOM 752 N N . ASN A 1 99 ? -8.568 -1.147 -5.611 1.00 75.25 99 ASN A N 1
ATOM 753 C CA . ASN A 1 99 ? -9.980 -0.966 -5.264 1.00 75.25 99 ASN A CA 1
ATOM 754 C C . ASN A 1 99 ? -10.953 -1.613 -6.267 1.00 75.25 99 ASN A C 1
ATOM 756 O O . ASN A 1 99 ? -12.168 -1.538 -6.082 1.00 75.25 99 ASN A O 1
ATOM 760 N N . ALA A 1 100 ? -10.450 -2.210 -7.348 1.00 79.38 100 ALA A N 1
ATOM 761 C CA . ALA A 1 100 ? -11.270 -2.878 -8.346 1.00 79.38 100 ALA A CA 1
ATOM 762 C C . ALA A 1 100 ? -11.897 -4.162 -7.784 1.00 79.38 100 ALA A C 1
ATOM 764 O O . ALA A 1 100 ? -11.201 -5.041 -7.286 1.00 79.38 100 ALA A O 1
ATOM 765 N N . THR A 1 101 ? -13.213 -4.313 -7.939 1.00 81.19 101 THR A N 1
ATOM 766 C CA . THR A 1 101 ? -13.931 -5.549 -7.579 1.00 81.19 101 THR A CA 1
ATOM 767 C C . THR A 1 101 ? -13.890 -6.597 -8.692 1.00 81.19 101 THR A C 1
ATOM 769 O O . THR A 1 101 ? -13.995 -7.793 -8.435 1.00 81.19 101 THR A O 1
ATOM 772 N N . ASN A 1 102 ? -13.727 -6.163 -9.946 1.00 88.50 102 ASN A N 1
ATOM 773 C CA . ASN A 1 102 ? -13.574 -7.054 -11.088 1.00 88.50 102 ASN A CA 1
ATOM 774 C C . ASN A 1 102 ? -12.103 -7.472 -11.237 1.00 88.50 102 ASN A C 1
ATOM 776 O O . ASN A 1 102 ? -11.248 -6.645 -11.548 1.00 88.50 102 ASN A O 1
ATOM 780 N N . VAL A 1 103 ? -11.835 -8.770 -11.086 1.00 78.50 103 VAL A N 1
ATOM 781 C CA . VAL A 1 103 ? -10.489 -9.365 -11.156 1.00 78.50 103 VAL A CA 1
ATOM 782 C C . VAL A 1 103 ? -9.763 -9.138 -12.488 1.00 78.50 103 VAL A C 1
ATOM 784 O O . VAL A 1 103 ? -8.550 -8.935 -12.495 1.00 78.50 103 VAL A O 1
ATOM 787 N N . PHE A 1 104 ? -10.468 -9.104 -13.623 1.00 82.06 104 PHE A N 1
ATOM 788 C CA . PHE A 1 104 ? -9.841 -8.833 -14.923 1.00 82.06 104 PHE A CA 1
ATOM 789 C C . PHE A 1 104 ? -9.441 -7.369 -15.053 1.00 82.06 104 PHE A C 1
ATOM 791 O O . PHE A 1 104 ? -8.369 -7.048 -15.563 1.00 82.06 104 PHE A O 1
ATOM 798 N N . TYR A 1 105 ? -10.291 -6.475 -14.558 1.00 75.81 105 TYR A N 1
ATOM 799 C CA . TYR A 1 105 ? -9.991 -5.052 -14.528 1.00 75.81 105 TYR A CA 1
ATOM 800 C C . TYR A 1 105 ? -8.843 -4.746 -13.559 1.00 75.81 105 TYR A C 1
ATOM 802 O O . TYR A 1 105 ? -7.922 -4.017 -13.915 1.00 75.81 105 TYR A O 1
ATOM 810 N N . GLN A 1 106 ? -8.830 -5.387 -12.391 1.00 77.50 106 GLN A N 1
ATOM 811 C CA . GLN A 1 106 ? -7.721 -5.344 -11.444 1.00 77.50 106 GLN A CA 1
ATOM 812 C C . GLN A 1 106 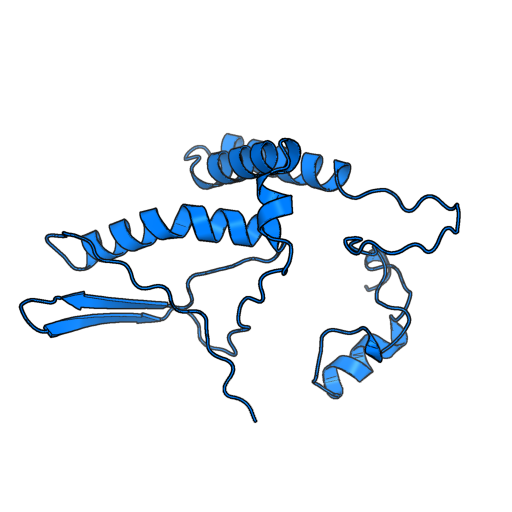? -6.398 -5.773 -12.099 1.00 77.50 106 GLN A C 1
ATOM 814 O O . GLN A 1 106 ? -5.412 -5.037 -12.036 1.00 77.50 106 GLN A O 1
ATOM 819 N N . ALA A 1 107 ? -6.387 -6.918 -12.791 1.00 76.56 107 ALA A N 1
ATOM 820 C CA . ALA A 1 107 ? -5.208 -7.420 -13.494 1.00 76.56 107 ALA A CA 1
ATOM 821 C C . ALA A 1 107 ? -4.726 -6.461 -14.597 1.00 76.56 107 ALA A C 1
ATOM 823 O O . ALA A 1 107 ? -3.532 -6.176 -14.686 1.00 76.56 107 ALA A O 1
ATOM 824 N N . LEU A 1 108 ? -5.642 -5.915 -15.407 1.00 82.06 108 LEU A N 1
ATOM 825 C CA . LEU A 1 108 ? -5.312 -4.929 -16.443 1.00 82.06 108 LEU A CA 1
ATOM 826 C C . LEU A 1 108 ? -4.716 -3.652 -15.851 1.00 82.06 108 LEU A C 1
ATOM 828 O O . LEU A 1 108 ? -3.763 -3.095 -16.396 1.00 82.06 108 LEU A O 1
ATOM 832 N N . THR A 1 109 ? -5.265 -3.180 -14.738 1.00 78.62 109 THR A N 1
ATOM 833 C CA . THR A 1 109 ? -4.783 -1.968 -14.087 1.00 78.62 109 THR A CA 1
ATOM 834 C C . THR A 1 109 ? -3.401 -2.183 -13.471 1.00 78.62 109 THR A C 1
ATOM 836 O O . THR A 1 109 ? -2.520 -1.345 -13.663 1.00 78.62 109 THR A O 1
ATOM 839 N N . PHE A 1 110 ? -3.142 -3.337 -12.849 1.00 82.25 110 PHE A N 1
ATOM 840 C CA . PHE A 1 110 ? -1.789 -3.681 -12.405 1.00 82.25 110 PHE A CA 1
ATOM 841 C C . PHE A 1 110 ? -0.809 -3.859 -13.568 1.00 82.25 110 PHE A C 1
ATOM 843 O O . PHE A 1 110 ? 0.320 -3.383 -13.476 1.00 82.25 110 PHE A O 1
ATOM 850 N N . ALA A 1 111 ? -1.231 -4.440 -14.694 1.00 79.06 111 ALA A N 1
ATOM 851 C CA . ALA A 1 111 ? -0.391 -4.532 -15.888 1.00 79.06 111 ALA A CA 1
ATOM 852 C C . ALA A 1 111 ? 0.032 -3.143 -16.404 1.00 79.06 111 ALA A C 1
ATOM 854 O O . ALA A 1 111 ? 1.206 -2.938 -16.710 1.00 79.06 111 ALA A O 1
ATOM 855 N N . LYS A 1 112 ? -0.881 -2.159 -16.417 1.00 79.31 112 LYS A N 1
ATOM 856 C CA . LYS A 1 112 ? -0.564 -0.760 -16.770 1.00 79.31 112 LYS A CA 1
ATOM 857 C C . LYS A 1 112 ? 0.443 -0.129 -15.810 1.00 79.31 112 LYS A C 1
ATOM 859 O O . LYS A 1 112 ? 1.317 0.616 -16.250 1.00 79.31 112 LYS A O 1
ATOM 864 N N . VAL A 1 113 ? 0.322 -0.413 -14.512 1.00 81.06 113 VAL A N 1
ATOM 865 C CA . VAL A 1 113 ? 1.267 0.078 -13.499 1.00 81.06 113 VAL A CA 1
ATOM 866 C C . VAL A 1 113 ? 2.655 -0.508 -13.737 1.00 81.06 113 VAL A C 1
ATOM 868 O O . VAL A 1 113 ? 3.624 0.244 -13.793 1.00 81.06 113 VAL A O 1
ATOM 871 N N . ILE A 1 114 ? 2.746 -1.823 -13.947 1.00 76.81 114 ILE A N 1
ATOM 872 C CA . ILE A 1 114 ? 4.007 -2.517 -14.241 1.00 76.81 114 ILE A CA 1
ATOM 873 C C . ILE A 1 114 ? 4.643 -1.944 -15.513 1.00 76.81 114 ILE A C 1
ATOM 875 O O . ILE A 1 114 ? 5.823 -1.593 -15.513 1.00 76.81 114 ILE A O 1
ATOM 879 N N . GLU A 1 115 ? 3.861 -1.784 -16.582 1.00 75.06 115 GLU A N 1
ATOM 880 C CA . GLU A 1 115 ? 4.353 -1.245 -17.849 1.00 75.06 115 GLU A CA 1
ATOM 881 C C . GLU A 1 115 ? 4.854 0.201 -17.698 1.00 75.06 115 GLU A C 1
ATOM 883 O O . GLU A 1 115 ? 5.948 0.547 -18.158 1.00 75.06 115 GLU A O 1
ATOM 888 N N . GLY A 1 116 ? 4.085 1.056 -17.022 1.00 74.50 116 GLY A N 1
ATOM 889 C CA . GLY A 1 116 ? 4.482 2.439 -16.787 1.00 74.50 116 GLY A CA 1
ATOM 890 C C . GLY A 1 116 ? 5.731 2.545 -15.907 1.00 74.50 116 GLY A C 1
ATOM 891 O O . GLY A 1 116 ? 6.615 3.336 -16.233 1.00 74.50 116 GLY A O 1
ATOM 892 N N . MET A 1 117 ? 5.873 1.678 -14.896 1.00 70.81 117 MET A N 1
ATOM 893 C CA . MET A 1 117 ? 7.091 1.568 -14.085 1.00 70.81 117 MET A CA 1
ATOM 894 C C . MET A 1 117 ? 8.301 1.163 -14.930 1.00 70.81 117 MET A C 1
ATOM 896 O O . MET A 1 117 ? 9.353 1.801 -14.854 1.00 70.81 117 MET A O 1
ATOM 900 N N . THR A 1 118 ? 8.156 0.166 -15.810 1.00 68.00 118 THR A N 1
ATOM 901 C CA . THR A 1 118 ? 9.251 -0.239 -16.709 1.00 68.00 118 THR A CA 1
ATOM 902 C C . THR A 1 118 ? 9.682 0.854 -17.686 1.00 68.00 118 THR A C 1
ATOM 904 O O . THR A 1 118 ? 10.843 0.878 -18.085 1.00 68.00 118 THR A O 1
ATOM 907 N N . LYS A 1 119 ? 8.786 1.780 -18.051 1.00 66.12 119 LYS A N 1
ATOM 908 C CA . LYS A 1 119 ? 9.103 2.937 -18.907 1.00 66.12 119 LYS A CA 1
ATOM 909 C C . LYS A 1 119 ? 9.779 4.080 -18.146 1.00 66.12 119 LYS A C 1
ATOM 911 O O . LYS A 1 119 ? 10.494 4.866 -18.762 1.00 66.12 119 LYS A O 1
ATOM 916 N N . THR A 1 120 ? 9.553 4.193 -16.838 1.00 62.00 120 THR A N 1
ATOM 917 C CA . THR A 1 120 ? 10.200 5.201 -15.982 1.00 62.00 120 THR A CA 1
ATOM 918 C C . THR A 1 120 ? 11.571 4.779 -15.468 1.00 62.00 120 THR A C 1
ATOM 920 O O . THR A 1 120 ? 12.340 5.644 -15.062 1.00 62.00 120 THR A O 1
ATOM 923 N N . ILE A 1 121 ? 11.906 3.484 -15.511 1.00 58.41 121 ILE A N 1
ATOM 924 C CA . ILE A 1 121 ? 13.271 3.012 -15.255 1.00 58.41 121 ILE A CA 1
ATOM 925 C C . ILE A 1 121 ? 14.129 3.436 -16.454 1.00 58.41 121 ILE A C 1
ATOM 927 O O . ILE A 1 121 ? 13.933 2.905 -17.553 1.00 58.41 121 ILE A O 1
ATOM 931 N N . PRO A 1 122 ? 15.06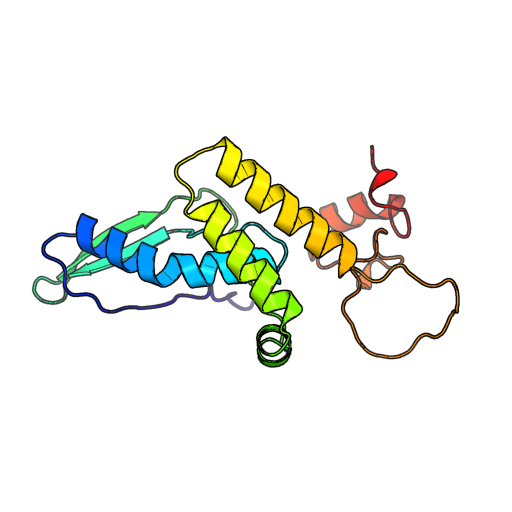9 4.383 -16.297 1.00 53.19 122 PRO A N 1
ATOM 932 C CA . PRO A 1 122 ? 15.886 4.802 -17.418 1.00 53.19 122 PRO A CA 1
ATOM 933 C C . PRO A 1 122 ? 16.786 3.627 -17.812 1.00 53.19 122 PRO A C 1
ATOM 935 O O . PRO A 1 122 ? 17.380 2.956 -16.960 1.00 53.19 122 PRO A O 1
ATOM 938 N N . ARG A 1 123 ? 16.857 3.329 -19.114 1.00 54.12 123 ARG A N 1
ATOM 939 C CA . ARG A 1 123 ? 17.825 2.350 -19.617 1.00 54.12 123 ARG A CA 1
ATOM 940 C C . ARG A 1 123 ? 19.219 2.906 -19.321 1.00 54.12 123 ARG A C 1
ATOM 942 O O . ARG A 1 123 ? 19.424 4.098 -19.527 1.00 54.12 123 ARG A O 1
ATOM 949 N N . PRO A 1 124 ? 20.163 2.091 -18.824 1.00 51.56 124 PRO A N 1
ATOM 950 C CA . PRO A 1 124 ? 21.535 2.545 -18.706 1.00 51.56 124 PRO A CA 1
ATOM 951 C C . PRO A 1 124 ? 22.039 2.836 -20.120 1.00 51.56 124 PRO A C 1
ATOM 953 O O . PRO A 1 124 ? 22.279 1.910 -20.897 1.00 51.56 124 PRO A O 1
ATOM 956 N N . ASP A 1 125 ? 22.141 4.115 -20.467 1.00 48.44 125 ASP A N 1
ATOM 957 C CA . ASP A 1 125 ? 22.884 4.527 -21.643 1.00 48.44 125 ASP A CA 1
ATOM 958 C C . ASP A 1 125 ? 24.347 4.137 -21.410 1.00 48.44 125 ASP A C 1
ATOM 960 O O . ASP A 1 125 ? 24.928 4.406 -20.359 1.00 48.44 125 ASP A O 1
ATOM 964 N N . ASN A 1 126 ? 24.960 3.484 -22.397 1.00 50.00 126 ASN A N 1
ATOM 965 C CA . ASN A 1 126 ? 26.375 3.095 -22.368 1.00 50.00 126 ASN A CA 1
ATOM 966 C C . ASN A 1 126 ? 27.337 4.308 -22.382 1.00 50.00 126 ASN A C 1
ATOM 968 O O . ASN A 1 126 ? 28.547 4.134 -22.515 1.00 50.00 126 ASN A O 1
ATOM 972 N N . SER A 1 127 ? 26.832 5.538 -22.270 1.00 44.59 127 SER A N 1
ATOM 973 C CA . SER A 1 127 ? 27.634 6.747 -22.118 1.00 44.59 127 SER A CA 1
ATOM 974 C C . SER A 1 127 ? 28.032 6.905 -20.652 1.00 44.59 127 SER A C 1
ATOM 976 O O . SER A 1 127 ? 27.225 7.332 -19.829 1.00 44.59 127 SER A O 1
ATOM 978 N N . GLY A 1 128 ? 29.273 6.533 -20.332 1.00 44.53 128 GLY A N 1
ATOM 979 C CA . GLY A 1 128 ? 29.885 6.565 -18.999 1.00 44.53 128 GLY A CA 1
ATOM 980 C C . GLY A 1 128 ? 30.02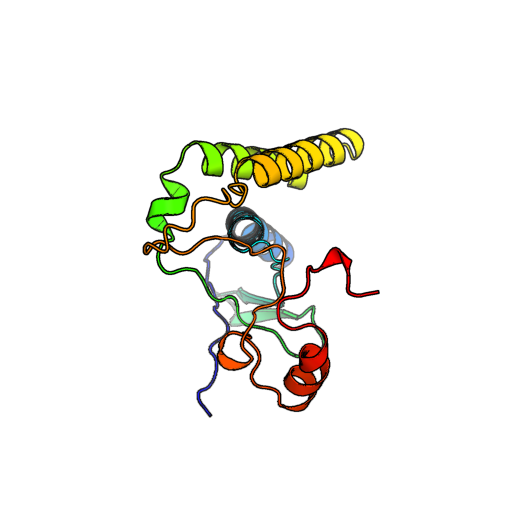6 7.950 -18.354 1.00 44.53 128 GLY A C 1
ATOM 981 O O . GLY A 1 128 ? 31.129 8.348 -17.997 1.00 44.53 128 GLY A O 1
ATOM 982 N N . ALA A 1 129 ? 28.922 8.670 -18.165 1.00 42.72 129 ALA A N 1
ATOM 983 C CA . ALA A 1 129 ? 28.851 9.860 -17.331 1.00 42.72 129 ALA A CA 1
ATOM 984 C C . ALA A 1 129 ? 28.363 9.455 -15.934 1.00 42.72 129 ALA A C 1
ATOM 986 O O . ALA A 1 129 ? 27.170 9.308 -15.669 1.00 42.72 129 ALA A O 1
ATOM 987 N N . ILE A 1 130 ? 29.324 9.228 -15.043 1.00 49.38 130 ILE A N 1
ATOM 988 C CA . ILE A 1 130 ? 29.099 9.139 -13.604 1.00 49.38 130 ILE A CA 1
ATOM 989 C C . ILE A 1 130 ? 28.802 10.564 -13.133 1.00 49.38 130 ILE A C 1
ATOM 991 O O . ILE A 1 130 ? 29.736 11.330 -12.923 1.00 49.38 130 ILE A O 1
ATOM 995 N N . ASP A 1 131 ? 27.527 10.938 -12.985 1.00 39.41 131 ASP A N 1
ATOM 996 C CA . ASP A 1 131 ? 27.190 12.136 -12.211 1.00 39.41 131 ASP A CA 1
ATOM 997 C C . ASP A 1 131 ? 25.853 12.036 -11.446 1.00 39.41 131 ASP A C 1
ATOM 999 O O . ASP A 1 131 ? 24.749 12.043 -11.988 1.00 39.41 131 ASP A O 1
ATOM 1003 N N . SER A 1 132 ? 26.018 11.848 -10.135 1.00 41.34 132 SER A N 1
ATOM 1004 C CA . SER A 1 132 ? 25.296 12.466 -9.013 1.00 41.34 132 SER A CA 1
ATOM 1005 C C . SER A 1 132 ? 23.780 12.746 -9.089 1.00 41.34 132 SER A C 1
ATOM 1007 O O . SER A 1 132 ? 23.332 13.844 -8.768 1.00 41.34 132 SER A O 1
ATOM 1009 N N . ARG A 1 133 ? 22.935 11.730 -9.319 1.00 38.06 133 ARG A N 1
ATOM 1010 C CA . ARG A 1 133 ? 21.566 11.701 -8.742 1.00 38.06 133 ARG A CA 1
ATOM 1011 C C . ARG A 1 133 ? 20.994 10.277 -8.704 1.00 38.06 133 ARG A C 1
ATOM 1013 O O . ARG A 1 133 ? 20.578 9.705 -9.704 1.00 38.06 133 ARG A O 1
ATOM 1020 N N . ARG A 1 134 ? 21.028 9.669 -7.516 1.00 51.81 134 ARG A N 1
ATOM 1021 C CA . ARG A 1 134 ? 20.526 8.318 -7.217 1.00 51.81 134 ARG A CA 1
ATOM 1022 C C . ARG A 1 134 ? 19.047 8.158 -7.599 1.00 51.81 134 ARG A C 1
ATOM 1024 O O . ARG A 1 134 ? 18.211 8.828 -7.005 1.00 51.81 134 ARG A O 1
ATOM 1031 N N . ARG A 1 135 ? 18.739 7.194 -8.476 1.00 43.44 135 ARG A N 1
ATOM 1032 C CA . ARG A 1 135 ? 17.560 6.293 -8.421 1.00 43.44 135 ARG A CA 1
ATOM 1033 C C . ARG A 1 135 ? 17.574 5.322 -9.609 1.00 43.44 135 ARG A C 1
ATOM 1035 O O . ARG A 1 135 ? 16.651 5.252 -10.406 1.00 43.44 135 ARG A O 1
ATOM 1042 N N . TYR A 1 136 ? 18.656 4.563 -9.740 1.00 43.25 136 TYR A N 1
ATOM 1043 C CA . TYR A 1 136 ? 18.686 3.442 -10.671 1.00 43.25 136 TYR A CA 1
ATOM 1044 C C . TYR A 1 136 ? 18.541 2.160 -9.864 1.00 43.25 136 TYR A C 1
ATOM 1046 O O . TYR A 1 136 ? 19.440 1.797 -9.106 1.00 43.25 136 TYR A O 1
ATOM 1054 N N . MET A 1 137 ? 17.414 1.467 -10.038 1.00 50.44 137 MET A N 1
ATOM 1055 C CA . MET A 1 137 ? 17.367 0.024 -9.821 1.00 50.44 137 MET A CA 1
ATOM 1056 C C . MET A 1 137 ? 18.321 -0.579 -10.849 1.00 50.44 137 MET A C 1
ATOM 1058 O O . MET A 1 137 ? 17.951 -0.876 -11.985 1.00 50.44 137 MET A O 1
ATOM 1062 N N . SER A 1 138 ? 19.599 -0.658 -10.482 1.00 55.75 138 SER A N 1
ATOM 1063 C CA . SER A 1 138 ? 20.574 -1.444 -11.218 1.00 55.75 138 SER A CA 1
ATOM 1064 C C . SER A 1 138 ? 19.954 -2.823 -11.415 1.00 55.75 138 SER A C 1
ATOM 1066 O O . SER A 1 138 ? 19.624 -3.493 -10.447 1.00 55.75 138 SER A O 1
ATOM 1068 N N . THR A 1 139 ? 19.813 -3.284 -12.659 1.00 62.53 139 THR A N 1
ATOM 1069 C CA . THR A 1 139 ? 19.394 -4.672 -12.949 1.00 62.53 139 THR A CA 1
ATOM 1070 C C . THR A 1 139 ? 20.468 -5.696 -12.558 1.00 62.53 139 THR A C 1
ATOM 1072 O O . THR A 1 139 ? 20.360 -6.884 -12.879 1.00 62.53 139 THR A O 1
ATOM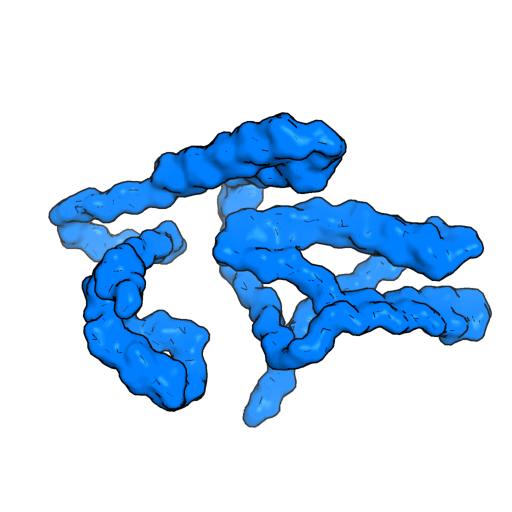 1075 N N . ARG A 1 140 ? 21.522 -5.232 -11.881 1.00 69.19 140 ARG A N 1
ATOM 1076 C CA . ARG A 1 140 ? 22.646 -5.990 -11.361 1.00 69.19 140 ARG A CA 1
ATOM 1077 C C . ARG A 1 140 ? 22.738 -5.839 -9.851 1.00 69.19 140 ARG A C 1
ATOM 1079 O O . ARG A 1 140 ? 22.500 -4.761 -9.307 1.00 69.19 140 ARG A O 1
ATOM 1086 N N . ILE A 1 141 ? 23.167 -6.913 -9.211 1.00 80.25 141 ILE A N 1
ATOM 1087 C CA . ILE A 1 141 ? 23.596 -6.907 -7.817 1.00 80.25 141 ILE A CA 1
ATOM 1088 C C . ILE A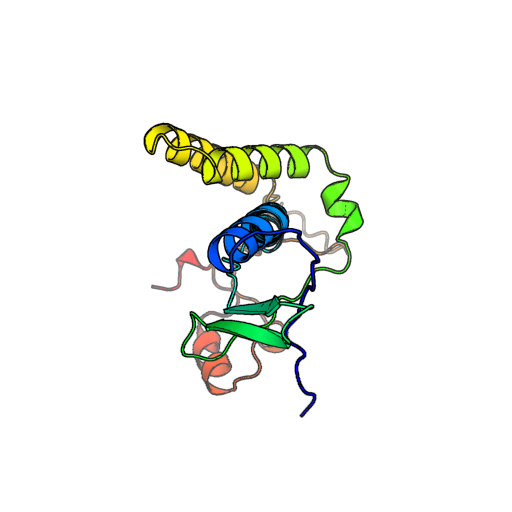 1 141 ? 24.789 -5.941 -7.693 1.00 80.25 141 ILE A C 1
ATOM 1090 O O . ILE A 1 141 ? 25.595 -5.879 -8.632 1.00 80.25 141 ILE A O 1
ATOM 1094 N N . PRO A 1 142 ? 24.912 -5.176 -6.590 1.00 82.44 142 PRO A N 1
ATOM 1095 C CA . PRO A 1 142 ? 26.044 -4.279 -6.377 1.00 82.44 142 PRO A CA 1
ATOM 1096 C C . PRO A 1 142 ? 27.390 -4.968 -6.619 1.00 82.44 142 PRO A C 1
ATOM 1098 O O . PRO A 1 142 ? 27.538 -6.167 -6.376 1.00 82.44 142 PRO A O 1
ATOM 1101 N N . ALA A 1 143 ? 28.355 -4.223 -7.157 1.00 82.12 143 ALA A N 1
ATOM 1102 C CA . ALA A 1 143 ? 29.690 -4.755 -7.429 1.00 82.12 143 ALA A CA 1
ATOM 1103 C C . ALA A 1 143 ? 30.498 -4.945 -6.136 1.00 82.12 143 ALA A C 1
ATOM 1105 O O . ALA A 1 143 ? 31.325 -5.851 -6.058 1.00 82.12 143 ALA A O 1
ATOM 1106 N N . GLU A 1 144 ? 30.222 -4.124 -5.121 1.00 83.75 144 GLU A N 1
ATOM 1107 C CA . GLU A 1 144 ? 30.906 -4.144 -3.834 1.00 83.75 144 GLU A CA 1
ATOM 1108 C C . GLU A 1 144 ? 29.980 -4.621 -2.707 1.00 83.75 144 GLU A C 1
ATOM 1110 O O . GLU A 1 144 ? 28.773 -4.379 -2.707 1.00 83.75 144 GLU A O 1
ATOM 1115 N N . LEU A 1 145 ? 30.558 -5.302 -1.714 1.00 81.56 145 LEU A N 1
ATOM 1116 C CA . LEU A 1 145 ? 29.835 -5.814 -0.539 1.00 81.56 145 LEU A CA 1
ATOM 1117 C C . LEU A 1 145 ? 29.346 -4.686 0.381 1.00 81.56 145 LEU A C 1
ATOM 1119 O O . LEU A 1 145 ? 28.311 -4.828 1.026 1.00 81.56 145 LEU A O 1
ATOM 1123 N N . SER A 1 146 ? 30.083 -3.576 0.423 1.00 79.81 146 SER A N 1
A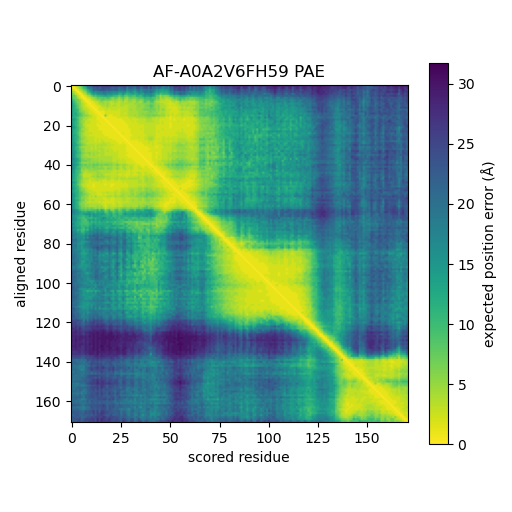TOM 1124 C CA . SER A 1 146 ? 29.770 -2.342 1.159 1.00 79.81 146 SER A CA 1
ATOM 1125 C C . SER A 1 146 ? 28.427 -1.733 0.758 1.00 79.81 146 SER A C 1
ATOM 1127 O O . SER A 1 146 ? 27.770 -1.098 1.583 1.00 79.81 146 SER A O 1
ATOM 1129 N N . ASP A 1 147 ? 28.006 -1.959 -0.484 1.00 75.00 147 ASP A N 1
ATOM 1130 C CA . ASP A 1 147 ? 26.775 -1.411 -1.047 1.00 75.00 147 ASP A CA 1
ATOM 1131 C C . ASP A 1 147 ? 25.543 -2.295 -0.790 1.00 75.00 147 ASP A C 1
ATOM 1133 O O . ASP A 1 147 ? 24.414 -1.894 -1.092 1.00 75.00 147 ASP A O 1
ATOM 1137 N N . LEU A 1 148 ? 25.715 -3.499 -0.227 1.00 76.19 148 LEU A N 1
ATOM 1138 C CA . LEU A 1 148 ? 24.588 -4.356 0.131 1.00 76.19 148 LEU A CA 1
ATOM 1139 C C . LEU A 1 148 ? 23.885 -3.809 1.387 1.00 76.19 148 LEU A C 1
ATOM 1141 O O . LEU A 1 148 ? 24.515 -3.641 2.431 1.00 76.19 148 LEU A O 1
ATOM 1145 N N . PRO A 1 149 ? 22.553 -3.606 1.363 1.00 71.56 149 PRO A N 1
ATOM 1146 C CA . PRO A 1 149 ? 21.798 -3.098 2.509 1.00 71.56 149 PRO A CA 1
ATOM 1147 C C . PRO A 1 149 ? 21.516 -4.203 3.548 1.00 71.56 149 PRO A C 1
ATOM 1149 O O . PRO A 1 149 ? 20.392 -4.336 4.044 1.00 71.56 149 PRO A O 1
ATOM 1152 N N . VAL A 1 150 ? 22.513 -5.038 3.856 1.00 76.00 150 VAL A N 1
ATOM 1153 C CA . VAL A 1 150 ? 22.383 -6.212 4.723 1.00 76.00 150 VAL A CA 1
ATOM 1154 C C . VAL A 1 150 ? 23.515 -6.244 5.744 1.00 76.00 150 VAL A C 1
ATOM 1156 O O . VAL A 1 150 ? 24.685 -6.189 5.399 1.00 76.00 150 VAL A O 1
ATOM 1159 N N . THR A 1 151 ? 23.155 -6.366 7.020 1.00 73.12 151 THR A N 1
ATOM 1160 C CA . THR A 1 151 ? 24.104 -6.390 8.147 1.00 73.12 151 THR A CA 1
ATOM 1161 C C . THR A 1 151 ? 24.467 -7.796 8.632 1.00 73.12 151 THR A C 1
ATOM 1163 O O . THR A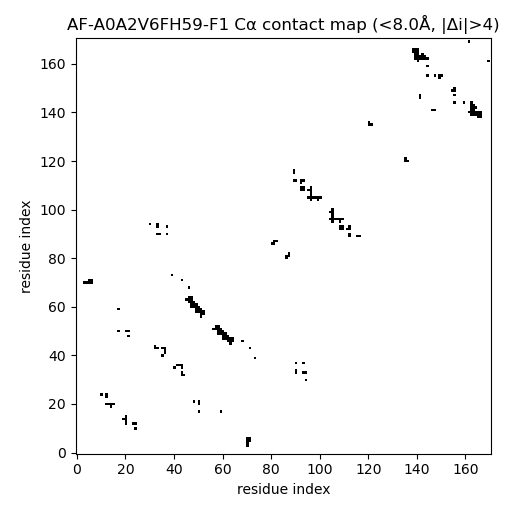 1 151 ? 25.264 -7.925 9.551 1.00 73.12 151 THR A O 1
ATOM 1166 N N . SER A 1 152 ? 23.849 -8.851 8.089 1.00 81.62 152 SER A N 1
ATOM 1167 C CA . SER A 1 152 ? 24.129 -10.237 8.497 1.00 81.62 152 SER A CA 1
ATOM 1168 C C . SER A 1 152 ? 25.267 -10.829 7.670 1.00 81.62 152 SER A C 1
ATOM 1170 O O . SER A 1 152 ? 25.124 -10.950 6.454 1.00 81.62 152 SER A O 1
ATOM 1172 N N . ASN A 1 153 ? 26.352 -11.250 8.324 1.00 81.00 153 ASN A N 1
ATOM 1173 C CA . ASN A 1 153 ? 27.533 -11.818 7.660 1.00 81.00 153 ASN A CA 1
ATOM 1174 C C . ASN A 1 153 ? 27.215 -13.076 6.834 1.00 81.00 153 ASN A C 1
ATOM 1176 O O . ASN A 1 153 ? 27.766 -13.255 5.754 1.00 81.00 153 ASN A O 1
ATOM 1180 N N . GLU A 1 154 ? 26.281 -13.909 7.295 1.00 79.62 154 GLU A N 1
ATOM 1181 C CA . GLU A 1 154 ? 25.856 -15.127 6.586 1.00 79.62 154 GLU A CA 1
ATOM 1182 C C . GLU A 1 154 ? 25.188 -14.803 5.242 1.00 79.62 154 GLU A C 1
ATOM 1184 O O . GLU A 1 154 ? 25.437 -15.442 4.218 1.00 79.62 154 GLU A O 1
ATOM 1189 N N . ILE A 1 155 ? 24.362 -13.753 5.229 1.00 72.94 155 ILE A N 1
ATOM 1190 C CA . ILE A 1 155 ? 23.674 -13.303 4.018 1.00 72.94 155 ILE A CA 1
ATOM 1191 C C . ILE A 1 155 ? 24.688 -12.656 3.066 1.00 72.94 155 ILE A C 1
ATOM 1193 O O . ILE A 1 155 ? 24.646 -12.898 1.865 1.00 72.94 155 ILE A O 1
ATOM 1197 N N . VAL A 1 156 ? 25.637 -11.885 3.600 1.00 81.81 156 VAL A N 1
ATOM 1198 C CA . VAL A 1 156 ? 26.697 -11.227 2.823 1.00 81.81 156 VAL A CA 1
ATOM 1199 C C . VAL A 1 156 ? 27.582 -12.247 2.090 1.00 81.81 156 VAL A C 1
ATOM 1201 O O . VAL A 1 156 ? 27.809 -12.090 0.890 1.00 81.81 156 VAL A O 1
ATOM 1204 N N . GLU A 1 157 ? 28.009 -13.329 2.750 1.00 85.38 157 GLU A N 1
ATOM 1205 C CA . GLU A 1 157 ? 28.771 -14.409 2.093 1.00 85.38 157 GLU A CA 1
ATOM 1206 C C . GLU A 1 157 ? 27.952 -15.119 1.003 1.00 85.38 157 GLU A C 1
ATOM 1208 O O . GLU A 1 157 ? 28.479 -15.444 -0.061 1.00 85.38 157 GLU A O 1
ATOM 1213 N N . THR A 1 158 ? 26.640 -15.271 1.207 1.00 85.75 158 THR A N 1
ATOM 1214 C CA . THR A 1 158 ? 25.734 -15.869 0.210 1.00 85.75 158 THR A CA 1
ATOM 1215 C C . THR A 1 158 ? 25.652 -15.036 -1.078 1.00 85.75 158 THR A C 1
ATOM 1217 O O . THR A 1 158 ? 25.537 -15.592 -2.170 1.00 85.75 158 THR A O 1
ATOM 1220 N N . PHE A 1 159 ? 25.738 -13.703 -0.982 1.00 82.56 159 PHE A N 1
ATOM 1221 C CA . PHE A 1 159 ? 25.670 -12.802 -2.143 1.00 82.56 159 PHE A CA 1
ATOM 1222 C C . PHE A 1 159 ? 27.004 -12.610 -2.872 1.00 82.56 159 PHE A C 1
ATOM 1224 O O . PHE A 1 159 ? 27.012 -12.176 -4.027 1.00 82.56 159 PHE A O 1
ATOM 1231 N N . ARG A 1 160 ? 28.126 -12.978 -2.246 1.00 87.12 160 ARG A N 1
ATOM 1232 C CA . ARG A 1 160 ? 29.482 -12.833 -2.793 1.00 87.12 160 ARG A CA 1
ATOM 1233 C C . ARG A 1 160 ? 29.676 -13.374 -4.222 1.00 87.12 160 ARG A C 1
ATOM 1235 O O . ARG A 1 160 ? 30.257 -12.651 -5.031 1.00 87.12 160 ARG A O 1
ATOM 1242 N N . PRO A 1 161 ? 29.183 -14.571 -4.608 1.00 90.38 161 PRO A N 1
ATOM 1243 C CA . PRO A 1 161 ? 29.357 -15.079 -5.973 1.00 90.38 161 PRO A CA 1
ATOM 1244 C C . PRO A 1 161 ? 28.485 -14.365 -7.019 1.00 90.38 161 PRO A C 1
ATOM 1246 O O . PRO A 1 161 ? 28.636 -14.615 -8.222 1.00 90.38 161 PRO A O 1
ATOM 1249 N N . PHE A 1 162 ? 27.563 -13.503 -6.586 1.00 86.44 162 PHE A N 1
ATOM 1250 C CA . PHE A 1 162 ? 26.591 -12.837 -7.447 1.00 86.44 162 PHE A CA 1
ATOM 1251 C C . PHE A 1 162 ? 26.834 -11.331 -7.608 1.00 86.44 162 PHE A C 1
ATOM 1253 O O . PHE A 1 162 ? 26.142 -10.698 -8.404 1.00 86.44 162 PHE A O 1
ATOM 1260 N N . LEU A 1 163 ? 27.831 -10.764 -6.922 1.00 86.06 163 LEU A N 1
ATOM 1261 C CA . LEU A 1 163 ? 28.196 -9.349 -7.036 1.00 86.06 163 LEU A CA 1
ATOM 1262 C C . LEU A 1 163 ? 28.453 -8.944 -8.495 1.00 86.06 163 LEU A C 1
ATOM 1264 O O . LEU A 1 163 ? 29.092 -9.668 -9.261 1.00 86.06 163 LEU A O 1
ATOM 1268 N N . GLY A 1 164 ? 27.902 -7.801 -8.906 1.00 79.00 164 GLY A N 1
ATOM 1269 C CA . GLY A 1 164 ? 28.014 -7.261 -10.266 1.00 79.00 164 GLY A CA 1
ATOM 1270 C C . GLY A 1 164 ? 27.260 -8.033 -11.364 1.00 79.00 164 GLY A C 1
ATOM 1271 O O . GLY A 1 164 ? 27.183 -7.552 -12.507 1.00 79.00 164 GLY A O 1
ATOM 1272 N N . LYS A 1 165 ? 26.683 -9.207 -11.061 1.00 82.38 165 LYS A N 1
ATOM 1273 C CA . LYS A 1 165 ? 25.888 -10.001 -12.012 1.00 82.38 165 LYS A CA 1
ATOM 1274 C C . LYS A 1 165 ? 24.467 -9.459 -12.122 1.00 82.38 165 LYS A C 1
ATOM 1276 O O . LYS A 1 165 ? 23.936 -8.856 -11.193 1.00 82.38 165 LYS A O 1
ATOM 1281 N N . LYS A 1 166 ? 23.830 -9.694 -13.273 1.00 78.44 166 LYS A N 1
ATOM 1282 C CA . LYS A 1 166 ? 22.405 -9.385 -13.472 1.00 78.44 166 LYS A CA 1
ATOM 1283 C C . LYS A 1 166 ? 21.540 -10.274 -12.577 1.00 78.44 166 LYS A C 1
ATOM 1285 O O . LYS A 1 166 ? 21.838 -11.457 -12.443 1.00 78.44 166 LYS A O 1
ATOM 1290 N N . PHE A 1 167 ? 20.431 -9.749 -12.056 1.00 71.56 167 PHE A N 1
ATOM 1291 C CA . PHE A 1 167 ? 19.481 -10.546 -11.262 1.00 71.56 167 PHE A CA 1
ATOM 1292 C C . PHE A 1 167 ? 18.951 -11.768 -12.029 1.00 71.56 167 PHE A C 1
ATOM 1294 O O . PHE A 1 167 ? 18.766 -12.829 -11.448 1.00 71.56 167 PHE A O 1
ATOM 1301 N N . SER A 1 168 ? 18.818 -11.665 -13.355 1.00 70.50 168 SER A N 1
ATOM 1302 C CA . SER A 1 168 ? 18.392 -12.766 -14.229 1.00 70.50 168 SER A CA 1
ATOM 1303 C C . SER A 1 168 ? 19.392 -13.928 -14.348 1.00 70.50 168 SER A C 1
ATOM 1305 O O . SER A 1 168 ? 19.087 -14.919 -15.007 1.00 70.50 168 SER A O 1
ATOM 1307 N N . TRP A 1 169 ? 20.610 -13.790 -13.814 1.00 69.69 169 TRP A N 1
ATOM 1308 C CA . TRP A 1 169 ? 21.653 -14.827 -13.839 1.00 69.69 169 TRP A CA 1
ATOM 1309 C C . TRP A 1 169 ? 21.725 -15.643 -12.546 1.00 69.69 169 TRP A C 1
ATOM 1311 O O . TRP A 1 169 ? 22.460 -16.627 -12.499 1.00 69.69 169 TRP A O 1
ATOM 1321 N N . VAL A 1 170 ? 20.987 -15.245 -11.511 1.00 64.19 170 VAL A N 1
ATOM 1322 C CA . VAL A 1 170 ? 20.844 -16.026 -10.283 1.00 64.19 170 VAL A CA 1
ATOM 1323 C C . VAL A 1 170 ? 19.713 -17.028 -10.531 1.00 64.19 170 VAL A C 1
ATOM 1325 O O . VAL A 1 170 ? 18.554 -16.630 -10.638 1.00 64.19 170 VAL A O 1
ATOM 1328 N N . ARG A 1 171 ? 20.063 -18.301 -10.730 1.00 56.00 171 ARG A N 1
ATOM 1329 C CA . ARG A 1 171 ? 19.136 -19.437 -10.827 1.00 56.00 171 ARG A CA 1
ATOM 1330 C C . ARG A 1 171 ? 19.392 -20.390 -9.676 1.00 56.00 171 ARG A C 1
ATOM 1332 O O . ARG A 1 171 ? 20.584 -20.537 -9.327 1.00 56.00 171 ARG A O 1
#